Protein AF-A0AAD0W9C5-F1 (afdb_monomer)

Radius of gyration: 20.35 Å; Cα contacts (8 Å, |Δi|>4): 75; chains: 1; bounding box: 38×56×36 Å

Secondary structure (DSSP, 8-state):
-HHHHHHHHHHHHHHHHHHHT-----------HHHHHHHHHHHHT-PSS--HHHHHHHHHHHHHHH-HHHHGGG-HHHHHHHHHHHHHHHHHHHHHHHHHHH--

Organism: NCBI:txid1778675

Foldseek 3Di:
DVVVVVVVVVVVVVVVVVVVPPPPDPPDPPPDLVVLLVQLCVLLVHDPPDALVSLVVSLVVQCVVLVLVVCVVVDDVSSVVSVVSNVSSVVSSVSNNVVNVVPD

Mean predicted aligned error: 11.73 Å

Solvent-accessible surface area (backbone atoms only — not comparable to full-atom values): 5961 Å² total; per-residue (Å²): 117,73,68,62,56,52,52,52,50,52,51,51,49,50,53,53,52,52,62,69,63,56,75,75,70,80,79,67,74,88,66,55,67,64,62,54,51,52,50,27,24,57,69,50,68,50,66,84,89,48,49,58,64,58,53,52,50,33,48,54,53,54,44,71,74,26,38,36,80,81,34,52,88,74,38,69,69,54,21,53,51,16,48,54,50,41,51,53,43,51,53,25,49,64,63,45,50,70,54,27,62,66,75,114

Sequence (104 aa):
MRLIALLLFALLAYWLIRRALSPSRPEAPPANPVSETERACQVLQIAWPCSAEELKAAYRARMAEYHPDKVSALGLELRELAERKSKEINAAYQRLLPLCAKQR

InterPro domains:
  IPR001623 DnaJ domain [PF00226] (42-96)
  IPR001623 DnaJ domain [PS50076] (39-104)
  IPR001623 DnaJ domain [SM00271] (38-101)
  IPR001623 DnaJ domain [cd06257] (42-96)
  IPR036869 Chaperone J-domain superfamily [G3DSA:1.10.287.110] (37-97)
  IPR036869 Chaperone J-domain superfamily [SSF46565] (38-96)

Nearest PDB structures (foldseek):
  4it5-assembly1_A  TM=8.842E-01  e=5.993E-01  Vibrio cholerae
  4it5-assembly1_C  TM=8.837E-01  e=7.547E-01  Vibrio cholerae
  4hwi-assembly1_B  TM=4.994E-01  e=2.255E+00  Arabidopsis thaliana
  4hwc-assembly1_A  TM=5.179E-01  e=4.011E+00  Arabidopsis thaliana

Structure (mmCIF, N/CA/C/O backbone):
data_AF-A0AAD0W9C5-F1
#
_entry.id   AF-A0AAD0W9C5-F1
#
loop_
_atom_site.group_PDB
_atom_site.id
_atom_site.type_symbol
_atom_site.label_atom_id
_atom_site.label_alt_id
_atom_site.label_comp_id
_atom_site.label_asym_id
_atom_site.label_entity_id
_atom_site.label_seq_id
_atom_site.pdbx_PDB_ins_code
_atom_site.Cartn_x
_atom_site.Cartn_y
_atom_site.Cartn_z
_atom_site.occupancy
_atom_site.B_iso_or_equiv
_atom_site.auth_seq_id
_atom_site.auth_comp_id
_atom_site.auth_asym_id
_atom_site.auth_atom_id
_atom_site.pdbx_PDB_model_num
ATOM 1 N N . MET A 1 1 ? 19.535 46.454 -8.796 1.00 60.19 1 MET A N 1
ATOM 2 C CA . MET A 1 1 ? 18.413 46.800 -7.891 1.00 60.19 1 MET A CA 1
ATOM 3 C C . MET A 1 1 ? 17.043 46.590 -8.550 1.00 60.19 1 MET A C 1
ATOM 5 O O . MET A 1 1 ? 16.299 45.752 -8.069 1.00 60.19 1 MET A O 1
ATOM 9 N N . ARG A 1 2 ? 16.711 47.255 -9.674 1.00 65.44 2 ARG A N 1
ATOM 10 C CA . ARG A 1 2 ? 15.377 47.142 -10.319 1.00 65.44 2 ARG A CA 1
ATOM 11 C C . ARG A 1 2 ? 15.085 45.796 -11.015 1.00 65.44 2 ARG A C 1
ATOM 13 O O . ARG A 1 2 ? 13.957 45.332 -10.961 1.00 65.44 2 ARG A O 1
ATOM 20 N N . LEU A 1 3 ? 16.093 45.134 -11.595 1.00 61.88 3 LEU A N 1
ATOM 21 C CA . LEU A 1 3 ? 15.916 43.844 -12.292 1.00 61.88 3 LEU A CA 1
ATOM 22 C C . LEU A 1 3 ? 15.589 42.674 -11.344 1.00 61.88 3 LEU A C 1
ATOM 24 O O . LEU A 1 3 ? 14.767 41.824 -11.660 1.00 61.88 3 LEU A O 1
ATOM 28 N N . ILE A 1 4 ? 16.214 42.654 -10.163 1.00 69.25 4 ILE A N 1
ATOM 29 C CA . ILE A 1 4 ? 16.040 41.585 -9.166 1.00 69.25 4 ILE A CA 1
ATOM 30 C C . ILE A 1 4 ? 14.611 41.610 -8.604 1.00 69.25 4 ILE A C 1
ATOM 32 O O . ILE A 1 4 ? 13.989 40.563 -8.464 1.00 69.25 4 ILE A O 1
ATOM 36 N N . ALA A 1 5 ? 14.052 42.802 -8.365 1.00 69.44 5 ALA A N 1
ATOM 37 C CA . ALA A 1 5 ? 12.674 42.963 -7.901 1.00 69.44 5 ALA A CA 1
ATOM 38 C C . ALA A 1 5 ? 11.638 42.449 -8.921 1.00 69.44 5 ALA A C 1
ATOM 40 O O . ALA A 1 5 ? 10.655 41.822 -8.533 1.00 69.44 5 ALA A O 1
ATOM 41 N N . LEU A 1 6 ? 11.882 42.651 -10.222 1.00 74.94 6 LEU A N 1
ATOM 42 C CA . LEU A 1 6 ? 11.001 42.158 -11.287 1.00 74.94 6 LEU A CA 1
ATOM 43 C C . LEU A 1 6 ? 11.055 40.632 -11.426 1.00 74.94 6 LEU A C 1
ATOM 45 O O . LEU A 1 6 ? 10.015 40.001 -11.599 1.00 74.94 6 LEU A O 1
ATOM 49 N N . LEU A 1 7 ? 12.240 40.028 -11.290 1.00 77.94 7 LEU A N 1
ATOM 50 C CA . LEU A 1 7 ? 12.387 38.570 -11.319 1.00 77.94 7 LEU A CA 1
ATOM 51 C C . LEU A 1 7 ? 11.719 37.905 -10.110 1.00 77.94 7 LEU A C 1
ATOM 53 O O . LEU A 1 7 ? 11.038 36.896 -10.272 1.00 77.94 7 LEU A O 1
ATOM 57 N N . LEU A 1 8 ? 11.843 38.486 -8.914 1.00 77.69 8 LEU A N 1
ATOM 58 C CA . LEU A 1 8 ? 11.163 37.975 -7.720 1.00 77.69 8 LEU A CA 1
ATOM 59 C C . LEU A 1 8 ? 9.641 38.096 -7.830 1.00 77.69 8 LEU A C 1
ATOM 61 O O . LEU A 1 8 ? 8.932 37.160 -7.470 1.00 77.69 8 LEU A O 1
ATOM 65 N N . PHE A 1 9 ? 9.137 39.204 -8.376 1.00 83.88 9 PHE A N 1
ATOM 66 C CA . PHE A 1 9 ? 7.706 39.377 -8.616 1.00 83.88 9 PHE A CA 1
ATOM 67 C C . PHE A 1 9 ? 7.177 38.376 -9.651 1.00 83.88 9 PHE A C 1
ATOM 69 O O . PHE A 1 9 ? 6.134 37.764 -9.433 1.00 83.88 9 PHE A O 1
ATOM 76 N N . ALA A 1 10 ? 7.924 38.139 -10.733 1.00 82.44 10 ALA A N 1
ATOM 77 C CA . ALA A 1 10 ? 7.573 37.146 -11.746 1.00 82.44 10 ALA A CA 1
ATOM 78 C C . ALA A 1 10 ? 7.600 35.710 -11.193 1.00 82.44 10 ALA A C 1
ATOM 80 O O . ALA A 1 10 ? 6.705 34.926 -11.496 1.00 82.44 10 ALA A O 1
ATOM 81 N N . LEU A 1 11 ? 8.573 35.368 -10.342 1.00 84.31 11 LEU A N 1
ATOM 82 C CA . LEU A 1 11 ? 8.649 34.057 -9.689 1.00 84.31 11 LEU A CA 1
ATOM 83 C C . LEU A 1 11 ? 7.540 33.860 -8.648 1.00 84.31 11 LEU A C 1
ATOM 85 O O . LEU A 1 11 ? 6.962 32.777 -8.578 1.00 84.31 11 LEU A O 1
ATOM 89 N N . LEU A 1 12 ? 7.199 34.901 -7.884 1.00 82.25 12 LEU A N 1
ATOM 90 C CA . LEU A 1 12 ? 6.085 34.880 -6.936 1.00 82.25 12 LEU A CA 1
ATOM 91 C C . LEU A 1 12 ? 4.742 34.745 -7.666 1.00 82.25 12 LEU A C 1
ATOM 93 O O . LEU A 1 12 ? 3.910 33.929 -7.275 1.00 82.25 12 LEU A O 1
ATOM 97 N N . ALA A 1 13 ? 4.551 35.491 -8.757 1.00 81.75 13 ALA A N 1
ATOM 98 C CA . ALA A 1 13 ? 3.371 35.397 -9.610 1.00 81.75 13 ALA A CA 1
ATOM 99 C C . ALA A 1 13 ? 3.267 34.014 -10.267 1.00 81.75 13 ALA A C 1
ATOM 101 O O . ALA A 1 13 ? 2.209 33.390 -10.225 1.00 81.75 13 ALA A O 1
ATOM 102 N N . TYR A 1 14 ? 4.373 33.486 -10.795 1.00 79.19 14 TYR A N 1
ATOM 103 C CA . TYR A 1 14 ? 4.433 32.135 -11.351 1.00 79.19 14 TYR A CA 1
ATOM 104 C C . TYR A 1 14 ? 4.102 31.066 -10.299 1.00 79.19 14 TYR A C 1
ATOM 106 O O . TYR A 1 14 ? 3.320 30.155 -10.567 1.00 79.19 14 TYR A O 1
ATOM 114 N N . TRP A 1 15 ? 4.628 31.193 -9.079 1.00 79.75 15 TRP A N 1
ATOM 115 C CA . TRP A 1 15 ? 4.326 30.281 -7.975 1.00 79.75 15 TRP A CA 1
ATOM 116 C C . TRP A 1 15 ? 2.858 30.376 -7.517 1.00 79.75 15 TRP A C 1
ATOM 118 O O . TRP A 1 15 ? 2.231 29.349 -7.251 1.00 79.75 15 TRP A O 1
ATOM 128 N N . LEU A 1 16 ? 2.269 31.577 -7.509 1.00 79.00 16 LEU A N 1
ATOM 129 C CA . LEU A 1 16 ? 0.848 31.800 -7.209 1.00 79.00 16 LEU A CA 1
ATOM 130 C C . LEU A 1 16 ? -0.082 31.210 -8.280 1.00 79.00 16 LEU A C 1
ATOM 132 O O . LEU A 1 16 ? -1.041 30.517 -7.940 1.00 79.00 16 LEU A O 1
ATOM 136 N N . ILE A 1 17 ? 0.224 31.422 -9.561 1.00 73.75 17 ILE A N 1
ATOM 137 C CA . ILE A 1 17 ? -0.548 30.877 -10.689 1.00 73.75 17 ILE A CA 1
ATOM 138 C C . ILE A 1 17 ? -0.453 29.346 -10.709 1.00 73.75 17 ILE A C 1
ATOM 140 O O . ILE A 1 17 ? -1.456 28.656 -10.884 1.00 73.75 17 ILE A O 1
ATOM 144 N N . ARG A 1 18 ? 0.735 28.790 -10.447 1.00 69.00 18 ARG A N 1
ATOM 145 C CA . ARG A 1 18 ? 0.942 27.338 -10.366 1.00 69.00 18 ARG A CA 1
ATOM 146 C C . ARG A 1 18 ? 0.205 26.701 -9.183 1.00 69.00 18 ARG A C 1
ATOM 148 O O . ARG A 1 18 ? -0.231 25.561 -9.301 1.00 69.00 18 ARG A O 1
ATOM 155 N N . ARG A 1 19 ? 0.018 27.422 -8.070 1.00 66.94 19 ARG A N 1
ATOM 156 C CA . ARG A 1 19 ? -0.819 26.964 -6.946 1.00 66.94 19 ARG A CA 1
ATOM 157 C C . ARG A 1 19 ? -2.304 26.913 -7.321 1.00 66.94 19 ARG A C 1
ATOM 159 O O . ARG A 1 19 ? -3.003 26.003 -6.880 1.00 66.94 19 ARG A O 1
ATOM 166 N N . ALA A 1 20 ? -2.762 27.849 -8.155 1.00 64.06 20 ALA A N 1
ATOM 167 C CA . ALA A 1 20 ? -4.135 27.898 -8.657 1.00 64.06 20 ALA A CA 1
ATOM 168 C C . ALA A 1 20 ? -4.435 26.813 -9.710 1.00 64.06 20 ALA A C 1
ATOM 170 O O . ALA A 1 20 ? -5.540 26.283 -9.728 1.00 64.06 20 ALA A O 1
ATOM 171 N N . LEU A 1 21 ? -3.448 26.403 -10.517 1.00 60.97 21 LEU A N 1
ATOM 172 C CA . LEU A 1 21 ? -3.518 25.199 -11.361 1.00 60.97 21 LEU A CA 1
ATOM 173 C C . LEU A 1 21 ? -3.112 23.938 -10.579 1.00 60.97 21 LEU A C 1
ATOM 175 O O . LEU A 1 21 ? -2.315 23.124 -11.043 1.00 60.97 21 LEU A O 1
ATOM 179 N N . SER A 1 22 ? -3.667 23.753 -9.383 1.00 56.88 22 SER A N 1
ATOM 180 C CA . SER A 1 22 ? -3.766 22.406 -8.824 1.00 56.88 22 SER A CA 1
ATOM 181 C C . SER A 1 22 ? -4.907 21.739 -9.591 1.00 56.88 22 SER A C 1
ATOM 183 O O . SER A 1 22 ? -6.052 22.111 -9.335 1.00 56.88 22 SER A O 1
ATOM 185 N N . PRO A 1 23 ? -4.660 20.843 -10.570 1.00 55.25 23 PRO A N 1
ATOM 186 C CA . PRO A 1 23 ? -5.760 20.174 -11.242 1.00 55.25 23 PRO A CA 1
ATOM 187 C C . PRO A 1 23 ? -6.560 19.459 -10.159 1.00 55.25 23 PRO A C 1
ATOM 189 O O . PRO A 1 23 ? -6.026 18.597 -9.453 1.00 55.25 23 PRO A O 1
ATOM 192 N N . SER A 1 24 ? -7.822 19.850 -9.988 1.00 51.88 24 SER A N 1
ATOM 193 C CA . SER A 1 24 ? -8.798 19.014 -9.313 1.00 51.88 24 SER A CA 1
ATOM 194 C C . SER A 1 24 ? -8.688 17.655 -9.992 1.00 51.88 24 SER A C 1
ATOM 196 O O . SER A 1 24 ? -8.953 17.524 -11.188 1.00 51.88 24 SER A O 1
ATOM 198 N N . ARG A 1 25 ? -8.166 16.660 -9.256 1.00 59.59 25 ARG A N 1
ATOM 199 C CA . ARG A 1 25 ? -8.197 15.261 -9.692 1.00 59.59 25 ARG A CA 1
ATOM 200 C C . ARG A 1 25 ? -9.610 15.030 -10.228 1.00 59.59 25 ARG A C 1
ATOM 202 O O . ARG A 1 25 ? -10.529 15.425 -9.511 1.00 59.59 25 ARG A O 1
ATOM 209 N N . PRO A 1 26 ? -9.794 14.456 -11.433 1.00 54.47 26 PRO A N 1
ATOM 210 C CA . PRO A 1 26 ? -11.129 14.135 -11.913 1.00 54.47 26 PRO A CA 1
ATOM 211 C C . PRO A 1 26 ? -11.828 13.382 -10.787 1.00 54.47 26 PRO A C 1
ATOM 213 O O . PRO A 1 26 ? -11.323 12.356 -10.322 1.00 54.47 26 PRO A O 1
ATOM 216 N N . GLU A 1 27 ? -12.886 13.992 -10.257 1.00 53.41 27 GLU A N 1
ATOM 217 C CA . GLU A 1 27 ? -13.658 13.441 -9.159 1.00 53.41 27 GLU A CA 1
ATOM 218 C C . GLU A 1 27 ? -14.284 12.172 -9.722 1.00 53.41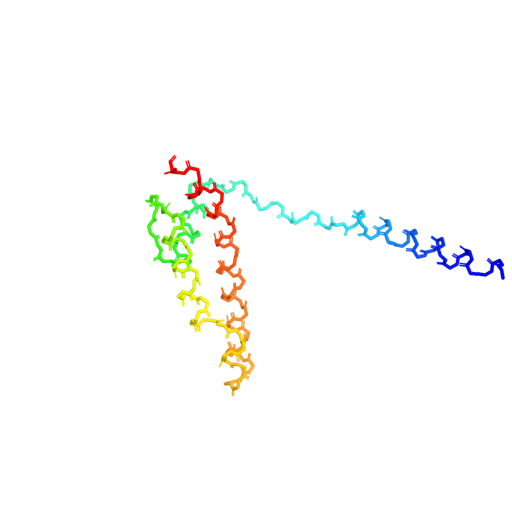 27 GLU A C 1
ATOM 220 O O . GLU A 1 27 ? -15.198 12.212 -10.546 1.00 53.41 27 GLU A O 1
ATOM 225 N N . ALA A 1 28 ? -13.658 11.039 -9.400 1.00 59.81 28 ALA A N 1
ATOM 226 C CA . ALA A 1 28 ? -14.176 9.740 -9.764 1.00 59.81 28 ALA A CA 1
ATOM 227 C C . ALA A 1 28 ? -15.629 9.672 -9.263 1.00 59.81 28 ALA A C 1
ATOM 229 O O . ALA A 1 28 ? -15.904 10.192 -8.177 1.00 59.81 28 ALA A O 1
ATOM 230 N N . PRO A 1 29 ? -16.553 9.080 -10.044 1.00 63.19 29 PRO A N 1
ATOM 231 C CA . PRO A 1 29 ? -17.970 8.995 -9.686 1.00 63.19 29 PRO A CA 1
ATOM 232 C C . PRO A 1 29 ? -18.118 8.544 -8.230 1.00 63.19 29 PRO A C 1
ATOM 234 O O . PRO A 1 29 ? -17.318 7.697 -7.823 1.00 63.19 29 PRO A O 1
ATOM 237 N N . PRO A 1 30 ? -19.085 9.087 -7.456 1.00 51.88 30 PRO A N 1
ATOM 238 C CA . PRO A 1 30 ? -19.164 8.918 -6.007 1.00 51.88 30 PRO A CA 1
ATOM 239 C C . PRO A 1 30 ? -19.196 7.431 -5.672 1.00 51.88 30 PRO A C 1
ATOM 241 O O . PRO A 1 30 ? -20.224 6.757 -5.754 1.00 51.88 30 PRO A O 1
ATOM 244 N N . ALA A 1 31 ? -18.021 6.896 -5.370 1.00 57.88 31 ALA A N 1
ATOM 245 C CA . ALA A 1 31 ? -17.855 5.493 -5.113 1.00 57.88 31 ALA A CA 1
ATOM 246 C C . ALA A 1 31 ? -18.431 5.252 -3.727 1.00 57.88 31 ALA A C 1
ATOM 248 O O . ALA A 1 31 ? -18.065 5.921 -2.762 1.00 57.88 31 ALA A O 1
ATOM 249 N N . ASN A 1 32 ? -19.364 4.308 -3.637 1.00 69.38 32 ASN A N 1
ATOM 250 C CA . ASN A 1 32 ? -19.914 3.866 -2.368 1.00 69.38 32 ASN A CA 1
ATOM 251 C C . ASN A 1 32 ? -18.742 3.624 -1.386 1.00 69.38 32 ASN A C 1
ATOM 253 O O . ASN A 1 32 ? -17.885 2.789 -1.700 1.00 69.38 32 ASN A O 1
ATOM 257 N N . PRO A 1 33 ? -18.657 4.341 -0.247 1.00 62.78 33 PRO A N 1
ATOM 258 C CA . PRO A 1 33 ? -17.494 4.300 0.644 1.00 62.78 33 PRO A CA 1
ATOM 259 C C . PRO A 1 33 ? -17.219 2.895 1.192 1.00 62.78 33 PRO A C 1
ATOM 261 O O . PRO A 1 33 ? -16.069 2.566 1.495 1.00 62.78 33 PRO A O 1
ATOM 264 N N . VAL A 1 34 ? -18.244 2.035 1.235 1.00 67.62 34 VAL A N 1
ATOM 265 C CA . VAL A 1 34 ? -18.103 0.610 1.561 1.00 67.62 34 VAL A CA 1
ATOM 266 C C . VAL A 1 34 ? -17.272 -0.102 0.487 1.00 67.62 34 VAL A C 1
ATOM 268 O O . VAL A 1 34 ? -16.271 -0.735 0.804 1.00 67.62 34 VAL A O 1
ATOM 271 N N . SER A 1 35 ? -17.578 0.127 -0.793 1.00 83.50 35 SER A N 1
ATOM 272 C CA . SER A 1 35 ? -16.854 -0.482 -1.919 1.00 83.50 35 SER A CA 1
ATOM 273 C C . SER A 1 35 ? -15.403 -0.005 -2.054 1.00 83.50 35 SER A C 1
ATOM 275 O O . SER A 1 35 ? -14.554 -0.720 -2.587 1.00 83.50 35 SER A O 1
ATOM 277 N N . GLU A 1 36 ? -15.093 1.226 -1.635 1.00 87.31 36 GLU A N 1
ATOM 278 C CA . GLU A 1 36 ? -13.714 1.731 -1.655 1.00 87.31 36 GLU A CA 1
ATOM 279 C C . GLU A 1 36 ? -12.887 1.148 -0.512 1.00 87.31 36 GLU A C 1
ATOM 281 O O . GLU A 1 36 ? -11.725 0.794 -0.711 1.00 87.31 36 GLU A O 1
ATOM 286 N N . THR A 1 37 ? -13.496 1.030 0.669 1.00 90.81 37 THR A N 1
ATOM 287 C CA . THR A 1 37 ? -12.893 0.390 1.843 1.00 90.81 37 THR A CA 1
ATOM 288 C C . THR A 1 37 ? -12.589 -1.076 1.554 1.00 90.81 37 THR A C 1
ATOM 290 O O . THR A 1 37 ? -11.456 -1.509 1.744 1.00 90.81 37 THR A O 1
ATOM 293 N N . GLU A 1 38 ? -13.548 -1.814 0.993 1.00 91.19 38 GLU A N 1
ATOM 294 C CA . GLU A 1 38 ? -13.370 -3.213 0.589 1.00 91.19 38 GLU A CA 1
ATOM 295 C C . GLU A 1 38 ? -12.245 -3.378 -0.438 1.00 91.19 38 GLU A C 1
ATOM 297 O O . GLU A 1 38 ? -11.390 -4.249 -0.284 1.00 91.19 38 GLU A O 1
ATOM 302 N N . ARG A 1 39 ? -12.182 -2.506 -1.453 1.00 93.44 39 ARG A N 1
ATOM 303 C CA . ARG A 1 39 ? -11.084 -2.512 -2.433 1.00 93.44 39 ARG A CA 1
ATOM 304 C C . ARG A 1 39 ? -9.732 -2.223 -1.786 1.00 93.44 39 ARG A C 1
ATOM 306 O O . ARG A 1 39 ? -8.753 -2.898 -2.098 1.00 93.44 39 ARG A O 1
ATOM 313 N N . ALA A 1 40 ? -9.659 -1.260 -0.871 1.00 94.69 40 ALA A N 1
ATOM 314 C CA . ALA A 1 40 ? -8.428 -0.968 -0.139 1.00 94.69 40 ALA A CA 1
ATOM 315 C C . ALA A 1 40 ? -7.992 -2.155 0.743 1.00 94.69 40 ALA A C 1
ATOM 317 O O . ALA A 1 40 ? -6.810 -2.505 0.772 1.00 94.69 40 ALA A O 1
ATOM 318 N N . CYS A 1 41 ? -8.947 -2.818 1.399 1.00 94.88 41 CYS A N 1
ATOM 319 C CA . CYS A 1 41 ? -8.731 -4.047 2.158 1.00 94.88 41 CYS A CA 1
ATOM 320 C C . CYS A 1 41 ? -8.211 -5.183 1.266 1.00 94.88 41 CYS A C 1
ATOM 322 O O . CYS A 1 41 ? -7.247 -5.844 1.639 1.00 94.88 41 CYS A O 1
ATOM 324 N N . GLN A 1 42 ? -8.758 -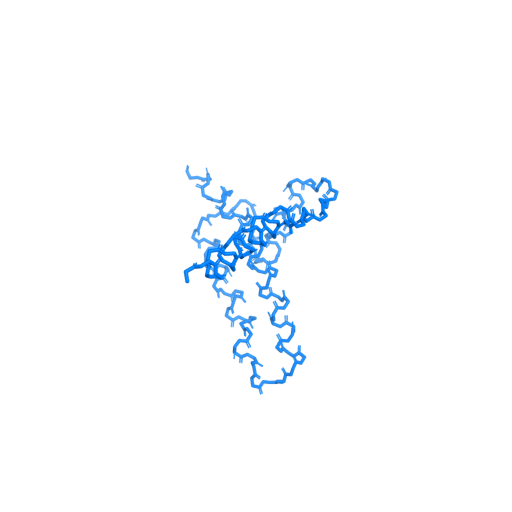5.355 0.058 1.00 95.56 42 GLN A N 1
ATOM 325 C CA . GLN A 1 42 ? -8.272 -6.341 -0.917 1.00 95.56 42 GLN A CA 1
ATOM 326 C C . GLN A 1 42 ? -6.835 -6.058 -1.373 1.00 95.56 42 GLN A C 1
ATOM 328 O O . GLN A 1 42 ? -6.022 -6.980 -1.423 1.00 95.56 42 GLN A O 1
ATOM 333 N N . VAL A 1 43 ? -6.489 -4.795 -1.653 1.00 96.00 43 VAL A N 1
ATOM 334 C CA . VAL A 1 43 ? -5.120 -4.401 -2.044 1.00 96.00 43 VAL A CA 1
ATOM 335 C C . VAL A 1 43 ? -4.108 -4.730 -0.944 1.00 96.00 43 VAL A C 1
ATOM 337 O O . VAL A 1 43 ? -3.019 -5.228 -1.231 1.00 96.00 43 VAL A O 1
ATOM 340 N N . LEU A 1 44 ? -4.462 -4.481 0.320 1.00 96.19 44 LEU A N 1
ATOM 341 C CA . LEU A 1 44 ? -3.610 -4.824 1.464 1.00 96.19 44 LEU A CA 1
ATOM 342 C C . LEU A 1 44 ? -3.734 -6.296 1.898 1.00 96.19 44 LEU A C 1
ATOM 344 O O . LEU A 1 44 ? -2.891 -6.770 2.658 1.00 96.19 44 LEU A O 1
ATOM 348 N N . GLN A 1 45 ? -4.718 -7.022 1.361 1.00 95.75 45 GLN A N 1
ATOM 349 C CA . GLN A 1 45 ? -5.127 -8.384 1.724 1.00 95.75 45 GLN A CA 1
ATOM 350 C C . GLN A 1 45 ? -5.432 -8.537 3.220 1.00 95.75 45 GLN A C 1
ATOM 352 O O . GLN A 1 45 ? -4.915 -9.426 3.895 1.00 95.75 45 GLN A O 1
ATOM 357 N N . ILE A 1 46 ? -6.274 -7.649 3.738 1.00 95.31 46 ILE A N 1
ATOM 358 C CA . ILE A 1 46 ? -6.795 -7.695 5.108 1.00 95.31 46 ILE A CA 1
ATOM 359 C C . ILE A 1 46 ? -8.321 -7.664 5.093 1.00 95.31 46 ILE A C 1
ATOM 361 O O . ILE A 1 46 ? -8.927 -7.249 4.106 1.00 95.31 46 ILE A O 1
ATOM 365 N N . ALA A 1 47 ? -8.946 -8.082 6.191 1.00 92.00 47 ALA A N 1
ATOM 366 C CA . ALA A 1 47 ? -10.390 -7.980 6.374 1.00 92.00 47 ALA A CA 1
ATOM 367 C C . ALA A 1 47 ? -10.785 -6.634 7.010 1.00 92.00 47 ALA A C 1
ATOM 369 O O . ALA A 1 47 ? -9.982 -5.990 7.686 1.00 92.00 47 ALA A O 1
ATOM 370 N N . TRP A 1 48 ? -12.033 -6.218 6.786 1.00 87.44 48 TRP A N 1
ATOM 371 C CA . TRP A 1 48 ? -12.671 -5.112 7.503 1.00 87.44 48 TRP A CA 1
ATOM 372 C C . TRP A 1 48 ? -13.601 -5.673 8.595 1.00 87.44 48 TRP A C 1
ATOM 374 O O . TRP A 1 48 ? -14.302 -6.646 8.312 1.00 87.44 48 TRP A O 1
ATOM 384 N N . PRO A 1 49 ? -13.690 -5.069 9.795 1.00 89.50 49 PRO A N 1
ATOM 385 C CA . PRO A 1 49 ? -12.886 -3.954 10.304 1.00 89.50 49 PRO A CA 1
ATOM 386 C C . PRO A 1 49 ? -11.449 -4.376 10.641 1.00 89.50 49 PRO A C 1
ATOM 388 O O . PRO A 1 49 ? -11.201 -5.531 10.969 1.00 89.50 49 PRO A O 1
ATOM 391 N N . CYS A 1 50 ? -10.515 -3.425 10.567 1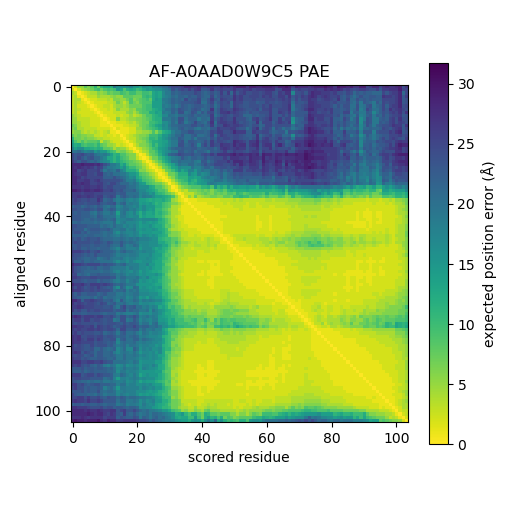.00 87.88 50 CYS A N 1
ATOM 392 C CA . CYS A 1 50 ? -9.098 -3.648 10.854 1.00 87.88 50 CYS A CA 1
ATOM 393 C C . CYS A 1 50 ? -8.617 -2.791 12.025 1.00 87.88 50 CYS A C 1
ATOM 395 O O . CYS A 1 50 ? -9.127 -1.691 12.250 1.00 87.88 50 CYS A O 1
ATOM 397 N N . SER A 1 51 ? -7.607 -3.258 12.756 1.00 92.56 51 SER A N 1
ATOM 398 C CA . SER A 1 51 ? -6.886 -2.439 13.733 1.00 92.56 51 SER A CA 1
ATOM 399 C C . SER A 1 51 ? -5.739 -1.659 13.078 1.00 92.56 51 SER A C 1
ATOM 401 O O . SER A 1 51 ? -5.210 -2.019 12.023 1.00 92.56 51 SER A O 1
ATOM 403 N N . ALA A 1 52 ? -5.292 -0.581 13.728 1.00 91.94 52 ALA A N 1
ATOM 404 C CA . ALA A 1 52 ? -4.143 0.192 13.253 1.00 91.94 52 ALA A CA 1
ATOM 405 C C . ALA A 1 52 ? -2.836 -0.630 13.205 1.00 91.94 52 ALA A C 1
ATOM 407 O O . ALA A 1 52 ? -1.940 -0.317 12.418 1.00 91.94 52 ALA A O 1
ATOM 408 N N . GLU A 1 53 ? -2.706 -1.661 14.043 1.00 92.75 53 GLU A N 1
ATOM 409 C CA . GLU A 1 53 ? -1.537 -2.546 14.063 1.00 92.75 53 GLU A CA 1
ATOM 410 C C . GLU A 1 53 ? -1.544 -3.514 12.881 1.00 92.75 53 GLU A C 1
ATOM 412 O O . 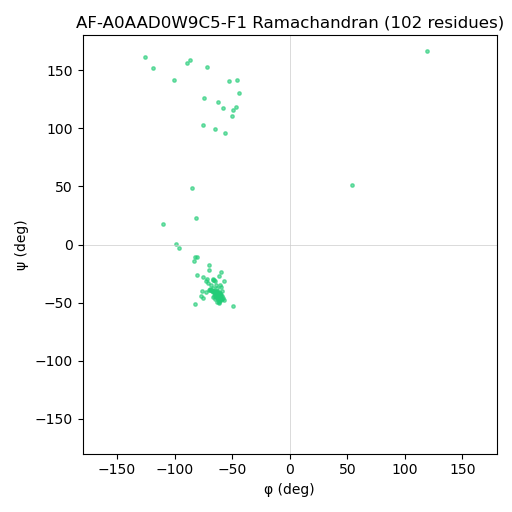GLU A 1 53 ? -0.540 -3.603 12.168 1.00 92.75 53 GLU A O 1
ATOM 417 N N . GLU A 1 54 ? -2.685 -4.152 12.606 1.00 94.12 54 GLU A N 1
ATOM 418 C CA . GLU A 1 54 ? -2.874 -5.013 11.431 1.00 94.12 54 GLU A CA 1
ATOM 419 C C . GLU A 1 54 ? -2.661 -4.236 10.133 1.00 94.12 54 GLU A C 1
ATOM 421 O O . GLU A 1 54 ? -1.944 -4.700 9.245 1.00 94.12 54 GLU A O 1
ATOM 426 N N . LEU A 1 55 ? -3.193 -3.011 10.048 1.00 95.62 55 LEU A N 1
ATOM 427 C CA . LEU A 1 55 ? -3.004 -2.145 8.886 1.00 95.62 55 LEU A CA 1
ATOM 428 C C . LEU A 1 55 ? -1.517 -1.869 8.614 1.00 95.62 55 LEU A C 1
ATOM 430 O O . LEU A 1 55 ? -1.051 -1.973 7.477 1.00 95.62 55 LEU A O 1
ATOM 434 N N . LYS A 1 56 ? -0.750 -1.535 9.661 1.00 95.50 56 LYS A N 1
ATOM 435 C CA . LYS A 1 56 ? 0.699 -1.298 9.555 1.00 95.50 56 LYS A CA 1
ATOM 436 C C . LYS A 1 56 ? 1.460 -2.573 9.203 1.00 95.50 56 LYS A C 1
ATOM 438 O O . LYS A 1 56 ? 2.414 -2.513 8.426 1.00 95.50 56 LYS A O 1
ATOM 443 N N . ALA A 1 57 ? 1.074 -3.712 9.772 1.00 96.56 57 ALA A N 1
ATOM 444 C CA . ALA A 1 57 ? 1.695 -4.997 9.474 1.00 96.56 57 ALA A CA 1
ATOM 445 C C . ALA A 1 57 ? 1.494 -5.383 8.001 1.00 96.56 57 ALA A C 1
ATOM 447 O O . ALA A 1 57 ? 2.478 -5.654 7.309 1.00 96.56 57 ALA A O 1
ATOM 448 N N . ALA A 1 58 ? 0.259 -5.301 7.504 1.00 96.88 58 ALA A N 1
ATOM 449 C CA . ALA A 1 58 ? -0.081 -5.600 6.116 1.00 96.88 58 ALA A CA 1
ATOM 450 C C . ALA A 1 58 ? 0.609 -4.655 5.127 1.00 96.88 58 ALA A C 1
ATOM 452 O O . ALA A 1 58 ? 1.176 -5.105 4.132 1.00 96.88 58 ALA A O 1
ATOM 453 N N . TYR A 1 59 ? 0.649 -3.354 5.432 1.00 97.31 59 TYR A N 1
ATOM 454 C CA . TYR A 1 59 ? 1.376 -2.377 4.621 1.00 97.31 59 TYR A CA 1
ATOM 455 C C . TYR A 1 59 ? 2.860 -2.738 4.471 1.00 97.31 59 TYR A C 1
ATOM 457 O O . TYR A 1 59 ? 3.385 -2.762 3.356 1.00 97.31 59 TYR A O 1
ATOM 465 N N . ARG A 1 60 ? 3.537 -3.072 5.579 1.00 96.69 60 ARG A N 1
ATOM 466 C CA . ARG A 1 60 ? 4.952 -3.474 5.545 1.00 96.69 60 ARG A CA 1
ATOM 467 C C . ARG A 1 60 ? 5.165 -4.752 4.737 1.00 96.69 60 ARG A C 1
ATOM 469 O O . ARG A 1 60 ? 6.123 -4.808 3.972 1.00 96.69 60 ARG A O 1
ATOM 476 N N . ALA A 1 61 ? 4.283 -5.741 4.882 1.00 96.56 61 ALA A N 1
ATOM 477 C CA . ALA A 1 61 ? 4.351 -6.985 4.118 1.00 96.56 61 ALA A CA 1
ATOM 478 C C . ALA A 1 61 ? 4.219 -6.723 2.608 1.00 96.56 61 ALA A C 1
ATOM 480 O O . ALA A 1 61 ? 5.097 -7.101 1.835 1.00 96.56 61 ALA A O 1
ATOM 481 N N . ARG A 1 62 ? 3.195 -5.966 2.195 1.00 96.12 62 ARG A N 1
ATOM 482 C CA . ARG A 1 62 ? 2.967 -5.626 0.783 1.00 96.12 62 ARG A CA 1
ATOM 483 C C . ARG A 1 62 ? 4.093 -4.794 0.174 1.00 96.12 62 ARG A C 1
ATOM 485 O O . ARG A 1 62 ? 4.524 -5.070 -0.943 1.00 96.12 62 ARG A O 1
ATOM 492 N N . MET A 1 63 ? 4.617 -3.813 0.907 1.00 95.69 63 MET A N 1
ATOM 493 C CA . MET A 1 63 ? 5.771 -3.037 0.443 1.00 95.69 63 MET A CA 1
ATOM 494 C C . MET A 1 63 ? 7.041 -3.880 0.358 1.00 95.69 63 MET A C 1
ATOM 496 O O . MET A 1 63 ? 7.875 -3.621 -0.502 1.00 95.69 63 MET A O 1
ATOM 500 N N . ALA A 1 64 ? 7.209 -4.899 1.204 1.00 93.88 64 ALA A N 1
ATOM 501 C CA . ALA A 1 64 ? 8.364 -5.783 1.112 1.00 93.88 64 ALA A CA 1
ATOM 502 C C . ALA A 1 64 ? 8.380 -6.598 -0.193 1.00 93.88 64 ALA A C 1
ATOM 504 O O . ALA A 1 64 ? 9.483 -6.867 -0.677 1.00 93.88 64 ALA A O 1
ATOM 505 N N . GLU A 1 65 ? 7.202 -6.932 -0.734 1.00 91.88 65 GLU A N 1
ATOM 506 C CA . GLU A 1 65 ? 7.003 -7.649 -2.003 1.00 91.88 65 GLU A CA 1
ATOM 507 C C . GLU A 1 65 ? 7.195 -6.745 -3.232 1.00 91.88 65 GLU A C 1
ATOM 509 O O . GLU A 1 65 ? 7.865 -7.140 -4.182 1.00 91.88 65 GLU A O 1
ATOM 514 N N . TYR A 1 66 ? 6.641 -5.527 -3.214 1.00 94.81 66 TYR A N 1
ATOM 515 C CA . TYR A 1 66 ? 6.571 -4.659 -4.401 1.00 94.81 66 TYR A CA 1
ATOM 516 C C . TYR A 1 66 ? 7.470 -3.420 -4.342 1.00 94.81 66 TYR A C 1
ATOM 518 O O . TYR A 1 66 ? 7.251 -2.482 -5.106 1.00 94.81 66 TYR A O 1
ATOM 526 N N . HIS A 1 67 ? 8.475 -3.374 -3.461 1.00 92.69 67 HIS A N 1
ATOM 527 C CA . HIS A 1 67 ? 9.354 -2.205 -3.382 1.00 92.69 67 HIS A CA 1
ATOM 528 C C . HIS A 1 67 ? 10.123 -2.005 -4.703 1.00 92.69 67 HIS A C 1
ATOM 530 O O . HIS A 1 67 ? 10.884 -2.900 -5.087 1.00 92.69 67 HIS A O 1
ATOM 536 N N . PRO A 1 68 ? 10.015 -0.839 -5.371 1.00 89.69 68 PRO A N 1
ATOM 537 C CA . PRO A 1 68 ? 10.660 -0.611 -6.665 1.00 89.69 68 PRO A CA 1
ATOM 538 C C . PRO A 1 68 ? 12.185 -0.754 -6.587 1.00 89.69 68 PRO A C 1
ATOM 540 O O . PRO A 1 68 ? 12.793 -1.336 -7.481 1.00 89.69 68 PRO A O 1
ATOM 543 N N . ASP A 1 69 ? 12.799 -0.327 -5.480 1.00 91.06 69 ASP A N 1
ATOM 544 C CA . ASP A 1 69 ? 14.252 -0.446 -5.297 1.00 91.06 69 ASP A CA 1
ATOM 545 C C . ASP A 1 69 ? 14.729 -1.902 -5.253 1.00 91.06 69 ASP A C 1
ATOM 547 O O . ASP A 1 69 ? 15.797 -2.211 -5.778 1.00 91.06 69 ASP A O 1
ATOM 551 N N . LYS A 1 70 ? 13.933 -2.820 -4.688 1.00 88.44 70 LYS A N 1
ATOM 552 C CA . LYS A 1 70 ? 14.319 -4.235 -4.570 1.00 88.44 70 LYS A CA 1
ATOM 553 C C . LYS A 1 70 ? 14.307 -4.962 -5.910 1.00 88.44 70 LYS A C 1
ATOM 555 O O . LYS A 1 70 ? 15.081 -5.893 -6.100 1.00 88.44 70 LYS A O 1
ATOM 560 N N . VAL A 1 71 ? 13.442 -4.539 -6.829 1.00 89.12 71 VAL A N 1
ATOM 561 C CA . VAL A 1 71 ? 13.327 -5.132 -8.169 1.00 89.12 71 VAL A CA 1
ATOM 562 C C . VAL A 1 71 ? 14.069 -4.329 -9.237 1.00 89.12 71 VAL A C 1
ATOM 564 O O . VAL A 1 71 ? 14.068 -4.713 -10.402 1.00 89.12 71 VAL A O 1
ATOM 567 N N . SER A 1 72 ? 14.725 -3.228 -8.855 1.00 83.88 72 SER A N 1
ATOM 568 C CA . SER A 1 72 ? 15.425 -2.328 -9.779 1.00 83.88 72 SER A CA 1
ATOM 569 C C . SER A 1 72 ? 16.505 -3.032 -10.611 1.00 83.88 72 SER A C 1
ATOM 571 O O . SER A 1 72 ? 16.716 -2.677 -11.767 1.00 83.88 72 SER A O 1
ATOM 573 N N . ALA A 1 73 ? 17.135 -4.069 -10.053 1.00 87.31 73 ALA A N 1
ATOM 574 C CA . ALA A 1 73 ? 18.151 -4.880 -10.720 1.00 87.31 73 ALA A CA 1
ATOM 575 C C . ALA A 1 73 ? 17.580 -5.950 -11.675 1.00 87.31 73 ALA A C 1
ATOM 577 O O . ALA A 1 73 ? 18.343 -6.561 -12.418 1.00 87.31 73 ALA A O 1
ATOM 578 N N . LEU A 1 74 ? 16.263 -6.196 -11.662 1.00 87.56 74 LEU A N 1
ATOM 579 C CA . LEU A 1 74 ? 15.619 -7.284 -12.414 1.00 87.56 74 LEU A CA 1
ATOM 580 C C . LEU A 1 74 ? 15.051 -6.841 -13.775 1.00 87.56 74 LEU A C 1
ATOM 582 O O . LEU A 1 74 ? 14.552 -7.673 -14.527 1.00 87.56 74 LEU A O 1
ATOM 586 N N . GLY A 1 75 ? 15.133 -5.549 -14.103 1.00 91.62 75 GLY A N 1
ATOM 587 C CA . GLY A 1 75 ? 14.701 -4.992 -15.387 1.00 91.62 75 GLY A CA 1
ATOM 588 C C . GLY A 1 75 ? 13.584 -3.950 -15.276 1.00 91.62 75 GLY A C 1
ATOM 589 O O . GLY A 1 75 ? 12.942 -3.786 -14.237 1.00 91.62 75 GLY A O 1
ATOM 590 N N . LEU A 1 76 ? 13.366 -3.224 -16.378 1.00 91.44 76 LEU A N 1
ATOM 591 C CA . LEU A 1 76 ? 12.451 -2.078 -16.432 1.00 91.44 76 LEU A CA 1
ATOM 592 C C . L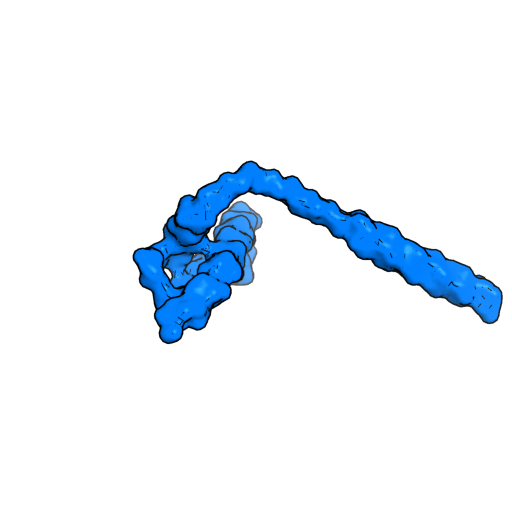EU A 1 76 ? 10.992 -2.478 -16.175 1.00 91.44 76 LEU A C 1
ATOM 594 O O . LEU A 1 76 ? 10.321 -1.841 -15.370 1.00 91.44 76 LEU A O 1
ATOM 598 N N . GLU A 1 77 ? 10.518 -3.560 -16.789 1.00 92.44 77 GLU A N 1
ATOM 599 C CA . GLU A 1 77 ? 9.117 -3.990 -16.676 1.00 92.44 77 GLU A CA 1
ATOM 600 C C . GLU A 1 77 ? 8.729 -4.360 -15.237 1.00 92.44 77 GLU A C 1
ATOM 602 O O . GLU A 1 77 ? 7.656 -3.993 -14.748 1.00 92.44 77 GLU A O 1
ATOM 607 N N . LEU A 1 78 ? 9.624 -5.050 -14.522 1.00 92.50 78 LEU A N 1
ATOM 608 C CA . LEU A 1 78 ? 9.404 -5.418 -13.123 1.00 92.50 78 LEU A CA 1
ATOM 609 C C . LEU A 1 78 ? 9.421 -4.194 -12.215 1.00 92.50 78 LEU A C 1
ATOM 611 O O . LEU A 1 78 ? 8.584 -4.083 -11.318 1.00 92.50 78 LEU A O 1
ATOM 615 N N . ARG A 1 79 ? 10.320 -3.243 -12.481 1.00 92.56 79 ARG A N 1
ATOM 616 C CA . ARG A 1 79 ? 10.330 -1.957 -11.788 1.00 92.56 79 ARG A CA 1
ATOM 617 C C . ARG A 1 79 ? 9.021 -1.195 -12.004 1.00 92.56 79 ARG A C 1
ATOM 619 O O . ARG A 1 79 ? 8.436 -0.730 -11.030 1.00 92.56 79 ARG A O 1
ATOM 626 N N . GLU A 1 80 ? 8.522 -1.102 -13.232 1.00 93.62 80 GLU A N 1
ATOM 627 C CA . GLU A 1 80 ? 7.249 -0.429 -13.529 1.00 93.62 80 GLU A CA 1
ATOM 628 C C . GLU A 1 80 ? 6.055 -1.117 -12.852 1.00 93.62 80 GLU A C 1
ATOM 630 O O . GLU A 1 80 ? 5.155 -0.455 -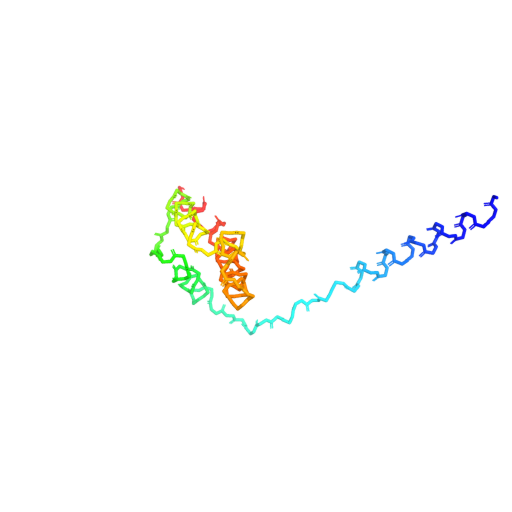12.321 1.00 93.62 80 GLU A O 1
ATOM 635 N N . LEU A 1 81 ? 6.039 -2.452 -12.823 1.00 93.94 81 LEU A N 1
ATOM 636 C CA . LEU A 1 81 ? 5.029 -3.215 -12.092 1.00 93.94 81 LEU A CA 1
ATOM 637 C C . LEU A 1 81 ? 5.075 -2.914 -10.587 1.00 93.94 81 LEU A C 1
ATOM 639 O O . LEU A 1 81 ? 4.036 -2.611 -9.993 1.00 93.94 81 LEU A O 1
ATOM 643 N N . ALA A 1 82 ? 6.264 -2.953 -9.991 1.00 93.94 82 ALA A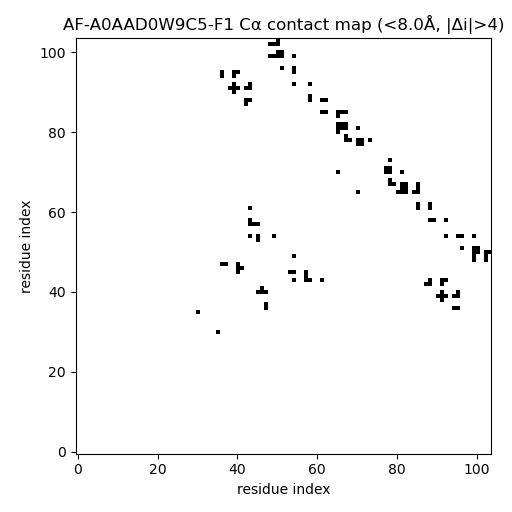 N 1
ATOM 644 C CA . ALA A 1 82 ? 6.487 -2.644 -8.583 1.00 93.94 82 ALA A CA 1
ATOM 645 C C . ALA A 1 82 ? 6.100 -1.200 -8.235 1.00 93.94 82 ALA A C 1
ATOM 647 O O . ALA A 1 82 ? 5.438 -0.967 -7.224 1.00 93.94 82 ALA A O 1
ATOM 648 N N . GLU A 1 83 ? 6.419 -0.229 -9.095 1.00 94.94 83 GLU A N 1
ATOM 649 C CA . GLU A 1 83 ? 6.002 1.165 -8.925 1.00 94.94 83 GLU A CA 1
ATOM 650 C C . GLU A 1 83 ? 4.474 1.312 -8.941 1.00 94.94 83 GLU A C 1
ATOM 652 O O . GLU A 1 83 ? 3.911 2.002 -8.083 1.00 94.94 83 GLU A O 1
ATOM 657 N N . ARG A 1 84 ? 3.782 0.657 -9.885 1.00 95.25 84 ARG A N 1
ATOM 658 C CA . ARG A 1 84 ? 2.309 0.672 -9.943 1.00 95.25 84 ARG A CA 1
ATOM 659 C C . ARG A 1 84 ? 1.698 0.057 -8.685 1.00 95.25 84 ARG A C 1
ATOM 661 O O . ARG A 1 84 ? 0.865 0.694 -8.041 1.00 95.25 84 ARG A O 1
ATOM 668 N N . LYS A 1 85 ? 2.163 -1.129 -8.289 1.00 95.19 85 LYS A N 1
ATOM 669 C CA . LYS A 1 85 ? 1.655 -1.839 -7.106 1.00 95.19 85 LYS A CA 1
ATOM 670 C C . LYS A 1 85 ? 1.940 -1.085 -5.811 1.00 95.19 85 LYS A C 1
ATOM 672 O O . LYS A 1 85 ? 1.035 -0.910 -5.002 1.00 95.19 85 LYS A O 1
ATOM 677 N N . SER A 1 86 ? 3.142 -0.540 -5.648 1.00 94.94 86 SER A N 1
ATOM 678 C CA . SER A 1 86 ? 3.492 0.306 -4.499 1.00 94.94 86 SER A CA 1
ATOM 679 C C . SER A 1 86 ? 2.588 1.535 -4.382 1.00 94.94 86 SER A C 1
ATOM 681 O O . SER A 1 86 ? 2.166 1.894 -3.284 1.00 94.94 86 SER A O 1
ATOM 683 N N . LYS A 1 87 ? 2.236 2.178 -5.505 1.00 96.19 87 LYS A N 1
ATOM 684 C CA . LYS A 1 87 ? 1.285 3.304 -5.509 1.00 96.19 87 LYS A CA 1
ATOM 685 C C . LYS A 1 87 ? -0.114 2.876 -5.055 1.00 96.19 87 LYS A C 1
ATOM 687 O O . LYS A 1 87 ? -0.717 3.592 -4.256 1.00 96.19 87 LYS A O 1
ATOM 692 N N . GLU A 1 88 ? -0.608 1.727 -5.517 1.00 95.69 88 GLU A N 1
ATOM 693 C CA . GLU A 1 88 ? -1.891 1.155 -5.070 1.00 95.69 88 GLU A CA 1
ATOM 694 C C . GLU A 1 88 ? -1.880 0.864 -3.561 1.00 95.69 88 GLU A C 1
ATOM 696 O O . GLU A 1 88 ? -2.793 1.281 -2.845 1.00 95.69 88 GLU A O 1
ATOM 701 N N . ILE A 1 89 ? -0.815 0.227 -3.063 1.00 96.69 89 ILE A N 1
ATOM 702 C CA . ILE A 1 89 ? -0.617 -0.095 -1.640 1.00 96.69 89 ILE A CA 1
ATOM 703 C C . ILE A 1 89 ? -0.621 1.179 -0.783 1.00 96.69 89 ILE A C 1
ATOM 705 O O . ILE A 1 89 ? -1.330 1.252 0.222 1.00 96.69 89 ILE A O 1
ATOM 709 N N . ASN A 1 90 ? 0.117 2.211 -1.204 1.00 96.31 90 ASN A N 1
ATOM 710 C CA . ASN A 1 90 ? 0.163 3.502 -0.515 1.00 96.31 90 ASN A CA 1
ATOM 711 C C . ASN A 1 90 ? -1.215 4.172 -0.456 1.00 96.31 90 ASN A C 1
ATOM 713 O O . ASN A 1 90 ? -1.613 4.680 0.594 1.00 96.31 90 ASN A O 1
ATOM 717 N N . ALA A 1 91 ? -1.956 4.162 -1.567 1.00 95.62 91 ALA A N 1
ATOM 718 C CA . ALA A 1 91 ? -3.290 4.750 -1.634 1.00 95.62 91 ALA A CA 1
ATOM 719 C C . ALA A 1 91 ? -4.293 4.009 -0.732 1.00 95.62 91 ALA A C 1
ATOM 721 O O . ALA A 1 91 ? -5.077 4.652 -0.029 1.00 95.62 91 ALA A O 1
ATOM 722 N N . ALA A 1 92 ? -4.242 2.673 -0.713 1.00 95.62 92 ALA A N 1
ATO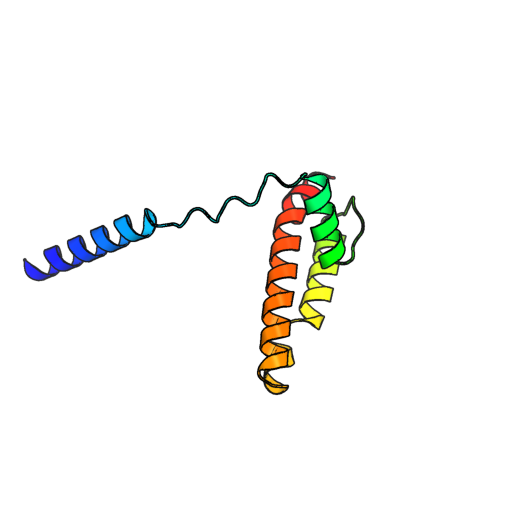M 723 C CA . ALA A 1 92 ? -5.075 1.848 0.158 1.00 95.62 92 ALA A CA 1
ATOM 724 C C . ALA A 1 92 ? -4.775 2.111 1.642 1.00 95.62 92 ALA A C 1
ATOM 726 O O . ALA A 1 92 ? -5.694 2.353 2.426 1.00 95.62 92 ALA A O 1
ATOM 727 N N . TYR A 1 93 ? -3.492 2.157 2.015 1.00 96.06 93 TYR A N 1
ATOM 728 C CA . TYR A 1 93 ? -3.071 2.454 3.384 1.00 96.06 93 TYR A CA 1
ATOM 729 C C . TYR A 1 93 ? -3.561 3.829 3.853 1.00 96.06 93 TYR A C 1
ATOM 731 O O . TYR A 1 93 ? -4.161 3.935 4.920 1.00 96.06 93 TYR A O 1
ATOM 739 N N . GLN A 1 94 ? -3.376 4.873 3.038 1.00 94.94 94 GLN A N 1
ATOM 740 C CA . GLN A 1 94 ? -3.835 6.230 3.366 1.00 94.94 94 GLN A CA 1
ATOM 741 C C . GLN A 1 94 ? -5.351 6.312 3.566 1.00 94.94 94 GLN A C 1
ATOM 743 O O . GLN A 1 94 ? -5.814 7.076 4.411 1.00 94.94 94 GLN A O 1
ATOM 748 N N . ARG A 1 95 ? -6.120 5.525 2.806 1.00 92.81 95 ARG A N 1
ATOM 749 C CA . ARG A 1 95 ? -7.582 5.499 2.906 1.00 92.81 95 ARG A CA 1
ATOM 750 C C . ARG A 1 95 ? -8.068 4.795 4.171 1.00 92.81 95 ARG A C 1
ATOM 752 O O . ARG A 1 95 ? -8.994 5.285 4.809 1.00 92.81 95 ARG A O 1
ATOM 759 N N . LEU A 1 96 ? -7.437 3.684 4.548 1.00 93.19 96 LEU A N 1
ATOM 760 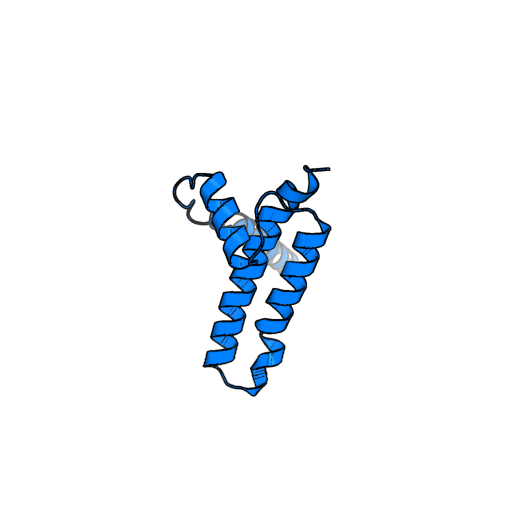C CA . LEU A 1 96 ? -7.831 2.904 5.726 1.00 93.19 96 LEU A CA 1
ATOM 761 C C . LEU A 1 96 ? -7.308 3.488 7.042 1.00 93.19 96 LEU A C 1
ATOM 763 O O . LEU A 1 96 ? -7.945 3.309 8.078 1.00 93.19 96 LEU A O 1
ATOM 767 N N . LEU A 1 97 ? -6.191 4.222 7.011 1.00 93.06 97 LEU A N 1
ATOM 768 C CA . LEU A 1 97 ? -5.564 4.819 8.193 1.00 93.06 97 LEU A CA 1
ATOM 769 C C . LEU A 1 97 ? -6.538 5.603 9.097 1.00 93.06 97 LEU A C 1
ATOM 771 O O . LEU A 1 97 ? -6.585 5.298 10.290 1.00 93.06 97 LEU A O 1
ATOM 775 N N . PRO A 1 98 ? -7.338 6.569 8.598 1.00 91.44 98 PRO A N 1
ATOM 776 C CA . PRO A 1 98 ? -8.282 7.302 9.444 1.00 91.44 98 PRO A CA 1
ATOM 777 C C . PRO A 1 98 ? -9.464 6.451 9.926 1.00 91.44 98 PRO A C 1
ATOM 779 O O . PRO A 1 98 ? -10.095 6.815 10.917 1.00 91.44 98 PRO A O 1
ATOM 782 N N . LEU A 1 99 ? -9.785 5.348 9.241 1.00 90.69 99 LEU A N 1
ATOM 783 C CA . LEU A 1 99 ? -10.917 4.488 9.585 1.00 90.69 99 LEU A CA 1
ATOM 784 C C . LEU A 1 99 ? -10.530 3.509 10.702 1.00 90.69 99 LEU A C 1
ATOM 786 O O . LEU A 1 99 ? -11.169 3.495 11.750 1.00 90.69 99 LEU A O 1
ATOM 790 N N . CYS A 1 100 ? -9.419 2.784 10.542 1.00 86.31 100 CYS A N 1
ATOM 791 C CA . CYS A 1 100 ? -8.929 1.846 11.560 1.00 86.31 100 CYS A CA 1
ATOM 792 C C . CYS A 1 100 ? -8.384 2.569 12.817 1.00 86.31 100 CYS A C 1
ATOM 794 O O . CYS A 1 100 ? -8.290 1.967 13.883 1.00 86.31 100 CYS A O 1
ATOM 796 N N . ALA A 1 101 ? -8.068 3.873 12.740 1.00 80.31 101 ALA A N 1
ATOM 797 C CA . ALA A 1 101 ? -7.718 4.690 13.911 1.00 80.31 101 ALA A CA 1
ATOM 798 C C . ALA A 1 101 ? -8.925 5.079 14.785 1.00 80.31 101 ALA A C 1
ATOM 800 O O . ALA A 1 101 ? -8.758 5.302 15.982 1.00 80.31 101 ALA A O 1
ATOM 801 N N . LYS A 1 102 ? -10.126 5.175 14.198 1.00 73.12 102 LYS A N 1
ATOM 802 C CA . LYS A 1 102 ? -11.368 5.509 14.916 1.00 73.12 102 LYS A CA 1
ATOM 803 C C . LYS A 1 102 ? -12.014 4.304 15.596 1.00 73.12 102 LYS A C 1
ATOM 805 O O . LYS A 1 102 ? -12.890 4.488 16.428 1.00 73.12 102 LYS A O 1
ATOM 810 N N . GLN A 1 103 ? -11.597 3.092 15.243 1.00 63.97 103 GLN A N 1
ATOM 811 C CA . GLN A 1 103 ? -12.197 1.839 15.698 1.00 63.97 103 GLN A CA 1
ATOM 812 C C . GLN A 1 103 ? -11.718 1.400 17.103 1.00 63.97 103 GLN A C 1
ATOM 814 O O . GLN A 1 103 ? -11.737 0.208 17.400 1.00 63.97 103 GLN A O 1
ATOM 819 N N . ARG A 1 104 ? -11.234 2.334 17.932 1.00 55.84 104 ARG A N 1
ATOM 820 C CA . ARG A 1 104 ? -10.568 2.064 19.213 1.00 55.84 104 ARG A CA 1
ATOM 821 C C . ARG A 1 104 ? -11.446 2.436 20.401 1.00 55.84 104 ARG A C 1
ATOM 823 O O . ARG A 1 104 ? -12.080 3.510 20.329 1.00 55.84 104 ARG A O 1
#

pLDDT: mean 83.83, std 13.74, range [51.88, 97.31]